Protein AF-A0A137QCQ8-F1 (afdb_monomer_lite)

pLDDT: mean 89.85, std 9.96, range [48.81, 97.81]

Radius of gyration: 19.57 Å; chains: 1; bounding box: 37×30×62 Å

Structure (mmCIF, N/CA/C/O backbone):
data_AF-A0A137QCQ8-F1
#
_entry.id   AF-A0A137QCQ8-F1
#
loop_
_atom_site.group_PDB
_atom_site.id
_atom_site.type_symbol
_atom_site.label_atom_id
_atom_site.label_alt_id
_atom_site.label_comp_id
_atom_site.label_asym_id
_atom_site.label_entity_id
_atom_site.label_seq_id
_atom_site.pdbx_PDB_ins_code
_atom_site.Cartn_x
_atom_site.Cartn_y
_atom_site.Cartn_z
_atom_site.occupancy
_atom_site.B_iso_or_equiv
_atom_site.auth_seq_id
_atom_site.auth_comp_id
_atom_site.auth_asym_id
_atom_site.auth_atom_id
_atom_site.pdbx_PDB_model_num
ATOM 1 N N . MET A 1 1 ? -16.080 -16.212 18.435 1.00 48.81 1 MET A N 1
ATOM 2 C CA . MET A 1 1 ? -16.133 -14.744 18.423 1.00 48.81 1 MET A CA 1
ATOM 3 C C . MET A 1 1 ? -14.825 -14.274 19.014 1.00 48.81 1 MET A C 1
ATOM 5 O O . MET A 1 1 ? -14.571 -14.552 20.185 1.00 48.81 1 MET A O 1
ATOM 9 N N . CYS A 1 2 ? -13.939 -13.754 18.169 1.00 54.66 2 CYS A N 1
ATOM 10 C CA . CYS A 1 2 ? -12.736 -13.084 18.640 1.00 54.66 2 CYS A CA 1
ATOM 11 C C . CYS A 1 2 ? -13.170 -11.832 19.412 1.00 54.66 2 CYS A C 1
ATOM 13 O O . CYS A 1 2 ? -14.245 -11.296 19.168 1.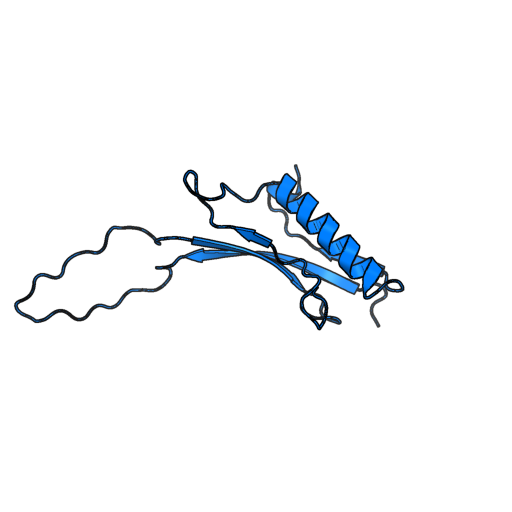00 54.66 2 CYS A O 1
ATOM 15 N N . ILE A 1 3 ? -12.385 -11.426 20.406 1.00 69.44 3 ILE A N 1
ATOM 16 C CA . ILE A 1 3 ? -12.681 -10.219 21.196 1.00 69.44 3 ILE A CA 1
ATOM 17 C C . ILE A 1 3 ? -12.424 -8.953 20.353 1.00 69.44 3 ILE A C 1
ATOM 19 O O . ILE A 1 3 ? -12.964 -7.901 20.658 1.00 69.44 3 ILE A O 1
ATOM 23 N N . PHE A 1 4 ? -11.648 -9.090 19.274 1.00 81.31 4 PHE A N 1
ATOM 24 C CA . PHE A 1 4 ? -11.267 -8.042 18.337 1.00 81.31 4 PHE A CA 1
ATOM 25 C C . PHE A 1 4 ? -11.304 -8.591 16.911 1.00 81.31 4 PHE A C 1
ATOM 27 O O . PHE A 1 4 ? -10.963 -9.766 16.718 1.00 81.31 4 PHE A O 1
ATOM 34 N N . ASP A 1 5 ? -11.615 -7.732 15.945 1.00 90.31 5 ASP A N 1
ATOM 35 C CA . ASP A 1 5 ? -11.563 -8.047 14.520 1.00 90.31 5 ASP A CA 1
ATOM 36 C C . ASP A 1 5 ? -10.197 -7.637 13.945 1.00 90.31 5 ASP A C 1
ATOM 38 O O . ASP A 1 5 ? -9.841 -6.454 13.962 1.00 90.31 5 ASP A O 1
ATOM 42 N N . PRO A 1 6 ? -9.373 -8.600 13.488 1.00 95.69 6 PRO A N 1
ATOM 43 C CA . PRO A 1 6 ? -8.065 -8.300 12.928 1.00 95.69 6 PRO A CA 1
ATOM 44 C C . PRO A 1 6 ? -8.168 -7.911 11.448 1.00 95.69 6 PRO A C 1
ATOM 46 O O . PRO A 1 6 ? -8.653 -8.680 10.620 1.00 95.69 6 PRO A O 1
ATOM 49 N N . ASP A 1 7 ? -7.618 -6.752 11.109 1.00 97.06 7 ASP A N 1
ATOM 50 C CA . ASP A 1 7 ? -7.566 -6.206 9.756 1.00 97.06 7 ASP A CA 1
ATOM 51 C C . ASP A 1 7 ? -6.122 -6.271 9.231 1.00 97.06 7 ASP A C 1
ATOM 53 O O . ASP A 1 7 ? -5.242 -5.544 9.697 1.00 97.06 7 ASP A O 1
ATOM 57 N N . PHE A 1 8 ? -5.855 -7.159 8.270 1.00 97.81 8 PHE A N 1
ATOM 58 C CA . PHE A 1 8 ? -4.507 -7.430 7.761 1.00 97.81 8 PHE A CA 1
ATOM 59 C C . PHE A 1 8 ? -4.185 -6.568 6.546 1.00 97.81 8 PHE A C 1
ATOM 61 O O . PHE A 1 8 ? -4.838 -6.699 5.511 1.00 97.81 8 PHE A O 1
ATOM 68 N N . HIS A 1 9 ? -3.157 -5.732 6.663 1.00 97.38 9 HIS A N 1
ATOM 69 C CA . HIS A 1 9 ? -2.664 -4.874 5.593 1.00 97.38 9 HIS A CA 1
ATOM 70 C C . HIS A 1 9 ? -1.416 -5.461 4.920 1.00 97.38 9 HIS A C 1
ATOM 72 O O . HIS A 1 9 ? -0.508 -5.938 5.603 1.00 97.38 9 HIS A O 1
ATOM 78 N N . ASP A 1 10 ? -1.332 -5.346 3.594 1.00 97.12 10 ASP A N 1
ATOM 79 C CA . ASP A 1 10 ? -0.104 -5.611 2.838 1.00 97.12 10 ASP A CA 1
ATOM 80 C C . ASP A 1 10 ? -0.036 -4.771 1.549 1.00 97.12 10 ASP A C 1
ATOM 82 O O . ASP A 1 10 ? -1.052 -4.254 1.065 1.00 97.12 10 ASP A O 1
ATOM 86 N N . LEU A 1 11 ? 1.169 -4.659 0.978 1.00 95.56 11 LEU A N 1
ATOM 87 C CA . LEU A 1 11 ? 1.417 -4.041 -0.321 1.00 95.56 11 LEU A CA 1
ATOM 88 C C . LEU A 1 11 ? 2.011 -5.059 -1.294 1.00 95.56 11 LEU A C 1
ATOM 90 O O . LEU A 1 11 ? 3.037 -5.680 -1.029 1.00 95.56 11 LEU A O 1
ATOM 94 N N . VAL A 1 12 ? 1.432 -5.143 -2.488 1.00 94.69 12 VAL A N 1
ATOM 95 C CA . VAL A 1 12 ? 1.952 -5.975 -3.576 1.00 94.69 12 VAL A CA 1
ATOM 96 C C . VAL A 1 12 ? 2.260 -5.122 -4.796 1.00 94.69 12 VAL A C 1
ATOM 98 O O . VAL A 1 12 ? 1.526 -4.193 -5.125 1.00 94.69 12 VAL A O 1
ATOM 101 N N . ILE A 1 13 ? 3.350 -5.445 -5.489 1.00 93.56 13 ILE A N 1
ATOM 102 C CA . ILE A 1 13 ? 3.692 -4.861 -6.782 1.00 93.56 13 ILE A CA 1
ATOM 103 C C . ILE A 1 13 ? 3.601 -5.930 -7.868 1.00 93.56 13 ILE A C 1
ATOM 105 O O . ILE A 1 13 ? 4.109 -7.036 -7.710 1.00 93.56 13 ILE A O 1
ATOM 109 N N . PHE A 1 14 ? 2.944 -5.578 -8.966 1.00 92.81 14 PHE A N 1
ATOM 110 C CA . PHE A 1 14 ? 2.856 -6.378 -10.179 1.00 92.81 14 PHE A CA 1
ATOM 111 C C . PHE A 1 14 ? 3.609 -5.669 -11.289 1.00 92.81 14 PHE A C 1
ATOM 113 O O . PHE A 1 14 ? 3.470 -4.453 -11.445 1.00 92.81 14 PHE A O 1
ATOM 120 N N . TYR A 1 15 ? 4.332 -6.416 -12.109 1.00 90.50 15 TYR A N 1
ATOM 121 C CA . TYR A 1 15 ? 4.980 -5.894 -13.299 1.00 90.50 15 TYR A CA 1
ATOM 122 C C . TYR A 1 15 ? 4.384 -6.497 -14.569 1.00 90.50 15 TYR A C 1
ATOM 124 O O . TYR A 1 15 ? 4.011 -7.668 -14.635 1.00 90.50 15 TYR A O 1
ATOM 132 N N . ALA A 1 16 ? 4.324 -5.686 -15.625 1.00 87.75 16 ALA A N 1
ATOM 133 C CA . ALA A 1 16 ? 3.760 -6.072 -16.916 1.00 87.75 16 ALA A CA 1
ATOM 134 C C . ALA A 1 16 ? 4.453 -7.300 -17.533 1.00 87.75 16 ALA A C 1
ATOM 136 O O . ALA A 1 16 ? 3.822 -8.046 -18.280 1.00 87.75 16 ALA A O 1
ATOM 137 N N . ASN A 1 17 ? 5.731 -7.515 -17.210 1.00 84.19 17 ASN A N 1
ATOM 138 C CA . ASN A 1 17 ? 6.543 -8.615 -17.715 1.00 84.19 17 ASN A CA 1
ATOM 139 C C . ASN A 1 17 ? 7.020 -9.571 -16.599 1.00 84.19 17 ASN A C 1
ATOM 141 O O . ASN A 1 17 ? 8.054 -10.212 -16.775 1.00 84.19 17 ASN A O 1
ATOM 145 N N . ASP A 1 18 ? 6.289 -9.705 -15.481 1.00 76.88 18 ASP A N 1
ATOM 146 C CA . ASP A 1 18 ? 6.620 -10.655 -14.389 1.00 76.88 18 ASP A CA 1
ATOM 147 C C . ASP A 1 18 ? 6.621 -12.132 -14.828 1.00 76.88 18 ASP A C 1
ATOM 149 O O . ASP A 1 18 ? 7.127 -13.020 -14.138 1.00 76.88 18 ASP A O 1
ATOM 153 N N . HIS A 1 19 ? 6.085 -12.418 -16.014 1.00 68.31 19 HIS A N 1
ATOM 154 C CA . HIS A 1 19 ? 6.107 -13.741 -16.618 1.00 68.31 19 HIS A CA 1
ATOM 155 C C . HIS A 1 19 ? 7.180 -13.876 -17.702 1.00 68.31 19 HIS A C 1
ATOM 157 O O . HIS A 1 19 ? 7.569 -12.929 -18.383 1.00 68.31 19 HIS A O 1
ATOM 163 N N . ARG A 1 20 ? 7.611 -15.122 -17.940 1.00 67.19 20 ARG A N 1
ATOM 164 C CA . ARG A 1 20 ? 8.411 -15.460 -19.122 1.00 67.19 20 ARG A CA 1
ATOM 165 C C . ARG A 1 20 ? 7.558 -15.246 -20.371 1.00 67.19 20 ARG A C 1
ATOM 167 O O . ARG A 1 20 ? 6.711 -16.078 -20.692 1.00 67.19 20 ARG A O 1
ATOM 174 N N . CYS A 1 21 ? 7.805 -14.159 -21.094 1.00 64.94 21 CYS A N 1
ATOM 175 C CA . CYS A 1 21 ? 7.291 -14.001 -22.449 1.00 64.94 21 CYS A CA 1
ATOM 176 C C . CYS A 1 21 ? 7.929 -15.067 -23.351 1.00 64.94 21 CYS A C 1
ATOM 178 O O . CYS A 1 21 ? 9.077 -14.937 -23.773 1.00 64.94 21 CYS A O 1
ATOM 180 N N . HIS A 1 22 ? 7.189 -16.139 -23.640 1.00 70.06 22 HIS A N 1
ATOM 181 C CA . HIS A 1 22 ? 7.532 -17.051 -24.724 1.00 70.06 22 HIS A CA 1
ATOM 182 C C . HIS A 1 22 ? 7.032 -16.447 -26.035 1.00 70.06 22 HIS A C 1
ATOM 184 O O . HIS A 1 22 ? 5.832 -16.248 -26.215 1.00 70.06 22 HIS A O 1
ATOM 190 N N . ALA A 1 23 ? 7.954 -16.159 -26.947 1.00 73.88 23 ALA A N 1
ATOM 191 C CA . ALA A 1 23 ? 7.633 -15.730 -28.298 1.00 73.88 23 ALA A CA 1
ATOM 192 C C . ALA A 1 23 ? 8.018 -16.835 -29.289 1.00 73.88 23 ALA A C 1
ATOM 194 O O . ALA A 1 23 ? 9.075 -17.455 -29.161 1.00 73.88 23 ALA A O 1
ATOM 195 N N . TRP A 1 24 ? 7.152 -17.072 -30.272 1.00 79.69 24 TRP A N 1
ATOM 196 C CA . TRP A 1 24 ? 7.438 -17.942 -31.409 1.00 79.69 24 TRP A CA 1
ATOM 197 C C . TRP A 1 24 ? 7.888 -17.068 -32.575 1.00 79.69 24 TRP A C 1
ATOM 199 O O . TRP A 1 24 ? 7.194 -16.120 -32.938 1.00 79.69 24 TRP A O 1
ATOM 209 N N . TYR A 1 25 ? 9.039 -17.391 -33.155 1.00 82.88 25 TYR A N 1
ATOM 210 C CA . TYR A 1 25 ? 9.579 -16.703 -34.325 1.00 82.88 25 TYR A CA 1
ATOM 211 C C . TYR A 1 25 ? 9.590 -17.667 -35.506 1.00 82.88 25 TYR A C 1
ATOM 213 O O . TYR A 1 25 ? 9.773 -18.876 -35.328 1.00 82.88 25 TYR A O 1
ATOM 221 N N . HIS A 1 26 ? 9.392 -17.144 -36.715 1.00 87.81 26 HIS A N 1
ATOM 222 C CA . HIS A 1 26 ? 9.627 -17.932 -37.916 1.00 87.81 26 HIS A CA 1
ATOM 223 C C . HIS A 1 26 ? 11.112 -18.323 -37.983 1.00 87.81 26 HIS A C 1
ATOM 225 O O . HIS A 1 26 ? 11.974 -17.555 -37.567 1.00 87.81 26 HIS A O 1
ATOM 231 N N . LYS A 1 27 ? 11.429 -19.509 -38.516 1.00 88.25 27 LYS A N 1
ATOM 232 C CA . LYS A 1 27 ? 12.810 -20.035 -38.563 1.00 88.25 27 LYS A CA 1
ATOM 233 C C . LYS A 1 27 ? 13.803 -19.123 -39.301 1.00 88.25 27 LYS A C 1
ATOM 235 O O . LYS A 1 27 ? 14.996 -19.182 -39.027 1.00 88.25 27 LYS A O 1
ATOM 240 N N . ASP A 1 28 ? 13.291 -18.319 -40.232 1.00 92.38 28 ASP A N 1
ATOM 241 C CA . ASP A 1 28 ? 14.074 -17.406 -41.069 1.00 92.38 28 ASP A CA 1
ATOM 242 C C . ASP A 1 28 ? 14.005 -15.952 -40.558 1.00 92.38 28 ASP A C 1
ATOM 244 O O . ASP A 1 28 ? 14.681 -15.080 -41.101 1.00 92.38 28 ASP A O 1
ATOM 248 N N . ASP A 1 29 ? 13.216 -15.687 -39.509 1.00 84.69 29 ASP A N 1
ATOM 249 C CA . ASP A 1 29 ? 13.133 -14.369 -38.881 1.00 84.69 29 ASP A CA 1
ATOM 250 C C . ASP A 1 29 ? 14.141 -14.250 -37.728 1.00 84.69 29 ASP A C 1
ATOM 252 O O . ASP A 1 29 ? 14.326 -15.189 -36.946 1.00 84.69 29 ASP A O 1
ATOM 256 N N . PRO A 1 30 ? 14.776 -13.079 -37.546 1.00 81.06 30 PRO A N 1
ATOM 257 C CA . PRO A 1 30 ? 15.644 -12.856 -36.403 1.00 81.06 30 PRO A CA 1
ATOM 258 C C . PRO A 1 30 ? 14.821 -12.828 -35.108 1.00 81.06 30 PRO A C 1
ATOM 260 O O . PRO A 1 30 ? 13.839 -12.091 -34.990 1.00 81.06 30 PRO A O 1
ATOM 263 N N . ALA A 1 31 ? 15.270 -13.567 -34.091 1.00 80.69 31 ALA A N 1
ATOM 264 C CA . ALA A 1 31 ? 14.721 -13.477 -32.741 1.00 80.69 31 ALA A CA 1
ATOM 265 C C . ALA A 1 31 ? 15.048 -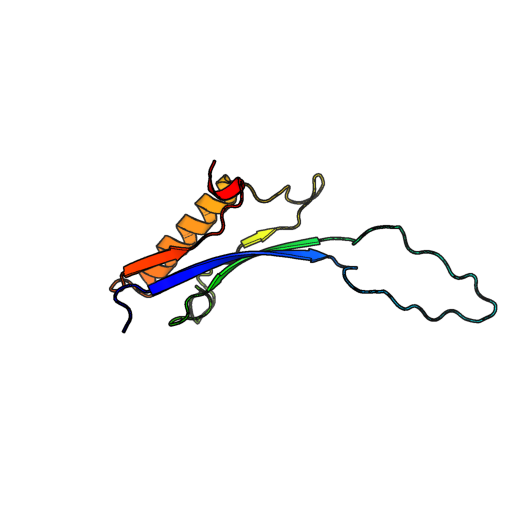12.098 -32.145 1.00 80.69 31 ALA A C 1
ATOM 267 O O . ALA A 1 31 ? 16.110 -11.897 -31.555 1.00 80.69 31 ALA A O 1
ATOM 268 N N . LYS A 1 32 ? 14.158 -11.119 -32.345 1.00 78.62 32 LYS A N 1
ATOM 269 C CA . LYS A 1 32 ? 14.340 -9.759 -31.831 1.00 78.62 32 LYS A CA 1
ATOM 270 C C . LYS A 1 32 ? 14.280 -9.788 -30.298 1.00 78.62 32 LYS A C 1
ATOM 272 O O . LYS A 1 32 ? 13.215 -10.100 -29.758 1.00 78.62 32 LYS A O 1
ATOM 277 N N . PRO A 1 33 ? 15.371 -9.440 -29.589 1.00 73.00 33 PRO A N 1
ATOM 278 C CA . PRO A 1 33 ? 15.356 -9.388 -28.135 1.00 73.00 33 PRO A CA 1
ATOM 279 C C . PRO A 1 33 ? 14.371 -8.324 -27.646 1.00 73.00 33 PRO A C 1
ATOM 281 O O . PRO A 1 33 ? 14.279 -7.238 -28.226 1.00 73.00 33 PRO A O 1
ATOM 284 N N . TYR A 1 34 ? 13.663 -8.616 -26.558 1.00 72.25 34 TYR A N 1
ATOM 285 C CA . TYR A 1 34 ? 12.920 -7.594 -25.827 1.00 72.25 34 TYR A CA 1
ATOM 286 C C . TYR A 1 34 ? 13.878 -6.681 -25.056 1.00 72.25 34 TYR A C 1
ATOM 288 O O . TYR A 1 34 ? 14.962 -7.101 -24.641 1.00 72.25 34 TYR A O 1
ATOM 296 N N . ALA A 1 35 ? 13.471 -5.423 -24.856 1.00 73.12 35 ALA A N 1
ATOM 297 C CA . ALA A 1 35 ? 14.176 -4.530 -23.947 1.00 73.12 35 ALA A CA 1
ATOM 298 C C . ALA A 1 35 ? 14.225 -5.177 -22.556 1.00 73.12 35 ALA A C 1
ATOM 300 O O . ALA A 1 35 ? 13.208 -5.644 -22.046 1.00 73.12 35 ALA A O 1
ATOM 301 N N . LYS A 1 36 ? 15.418 -5.236 -21.961 1.00 72.62 36 LYS A N 1
ATOM 302 C CA . LYS A 1 36 ? 15.607 -5.835 -20.641 1.00 72.62 36 LYS A CA 1
ATOM 303 C C . LYS A 1 36 ? 14.845 -5.015 -19.595 1.00 72.62 36 LYS A C 1
ATOM 305 O O . LYS A 1 36 ? 15.120 -3.828 -19.446 1.00 72.62 36 LYS A O 1
ATOM 310 N N . GLY A 1 37 ? 13.942 -5.656 -18.859 1.00 79.44 37 GLY A N 1
ATOM 311 C CA . GLY A 1 37 ? 13.218 -5.053 -17.742 1.00 79.44 37 GLY A CA 1
ATOM 312 C C . GLY A 1 37 ? 11.856 -5.701 -17.506 1.00 79.44 37 GLY A C 1
ATOM 313 O O . GLY A 1 37 ? 11.319 -6.384 -18.377 1.00 79.44 37 GLY A O 1
ATOM 314 N N . GLU A 1 38 ? 11.289 -5.447 -16.333 1.00 81.50 38 GLU A N 1
ATOM 315 C CA . GLU A 1 38 ? 9.994 -5.998 -15.907 1.00 81.50 38 GLU A CA 1
ATOM 316 C C . GLU A 1 38 ? 8.801 -5.204 -16.482 1.00 81.50 38 GLU A C 1
ATOM 318 O O . GLU A 1 38 ? 7.650 -5.607 -16.371 1.00 81.50 38 GLU A O 1
ATOM 323 N N . GLY A 1 39 ? 9.068 -4.118 -17.215 1.00 86.50 39 GLY A N 1
ATOM 324 C CA . GLY A 1 39 ? 8.037 -3.280 -17.828 1.00 86.50 39 GLY A CA 1
ATOM 325 C C . GLY A 1 39 ? 7.417 -2.301 -16.832 1.00 86.50 39 GLY A C 1
ATOM 326 O O . GLY A 1 39 ? 8.030 -1.960 -15.823 1.00 86.50 39 GLY A O 1
ATOM 327 N N . ALA A 1 40 ? 6.224 -1.798 -17.156 1.00 89.25 40 ALA A N 1
ATOM 328 C CA . ALA A 1 40 ? 5.468 -0.943 -16.244 1.00 89.25 40 ALA A CA 1
ATOM 329 C C . ALA A 1 40 ? 4.996 -1.751 -15.032 1.00 89.25 40 ALA A C 1
ATOM 331 O O . ALA A 1 40 ? 4.660 -2.926 -15.175 1.00 89.25 40 ALA A O 1
ATOM 332 N N . SER A 1 41 ? 4.922 -1.109 -13.872 1.00 92.31 41 SER A N 1
ATOM 333 C CA . SER A 1 41 ? 4.460 -1.732 -12.637 1.00 92.31 41 SER A CA 1
ATOM 334 C C . SER A 1 41 ? 3.209 -1.070 -12.073 1.00 92.31 41 SER A C 1
ATOM 336 O O . SER A 1 41 ? 2.865 0.069 -12.404 1.00 92.31 41 SER A O 1
ATOM 338 N N . LEU A 1 42 ? 2.515 -1.822 -11.226 1.00 95.31 42 LEU A N 1
ATOM 339 C CA . LEU A 1 42 ? 1.329 -1.415 -10.491 1.00 95.31 42 LEU A CA 1
ATOM 340 C C . LEU A 1 42 ? 1.479 -1.898 -9.052 1.00 95.31 42 LEU A C 1
ATOM 342 O O . LEU A 1 42 ? 1.591 -3.099 -8.825 1.00 95.31 42 LEU A O 1
ATOM 346 N N . MET A 1 43 ? 1.488 -0.978 -8.096 1.00 96.19 43 MET A N 1
ATOM 347 C CA . MET A 1 43 ? 1.453 -1.315 -6.678 1.00 96.19 43 MET A CA 1
ATOM 348 C C . MET A 1 43 ? 0.025 -1.187 -6.163 1.00 96.19 43 MET A C 1
ATOM 350 O O . MET A 1 43 ? -0.663 -0.217 -6.486 1.00 96.19 43 MET A O 1
ATOM 354 N N . VAL A 1 44 ? -0.404 -2.160 -5.370 1.00 97.25 44 VAL A N 1
ATOM 355 C CA . VAL A 1 44 ? -1.708 -2.191 -4.713 1.00 97.25 44 VAL A CA 1
ATOM 356 C C . VAL A 1 44 ? -1.475 -2.383 -3.221 1.00 97.25 44 VAL A C 1
ATOM 358 O O . VAL A 1 44 ? -0.862 -3.371 -2.824 1.00 97.25 44 VAL A O 1
ATOM 361 N N . ALA A 1 45 ? -1.974 -1.449 -2.417 1.00 97.12 45 ALA A N 1
ATOM 362 C CA . ALA A 1 45 ? -2.055 -1.566 -0.967 1.00 97.12 45 ALA A CA 1
ATOM 363 C C . ALA A 1 45 ? -3.519 -1.794 -0.582 1.00 97.12 45 ALA A C 1
ATOM 365 O O . ALA A 1 45 ? -4.407 -1.089 -1.074 1.00 97.12 45 ALA A O 1
ATOM 366 N N . HIS A 1 46 ? -3.797 -2.792 0.257 1.00 97.62 46 HIS A N 1
ATOM 367 C CA . HIS A 1 46 ? -5.162 -3.075 0.704 1.00 97.62 46 HIS A CA 1
ATOM 368 C C . HIS A 1 46 ? -5.185 -3.829 2.039 1.00 97.62 46 HIS A C 1
ATOM 370 O O . HIS A 1 46 ? -4.146 -4.159 2.602 1.00 97.62 46 HIS A O 1
ATOM 376 N N . VAL A 1 47 ? -6.395 -4.070 2.543 1.00 97.69 47 VAL A N 1
ATOM 377 C CA . VAL A 1 47 ? -6.688 -4.576 3.879 1.00 97.69 47 VAL A CA 1
ATOM 378 C C . VAL A 1 47 ? -7.804 -5.600 3.792 1.00 97.69 47 VAL A C 1
ATOM 380 O O . VAL A 1 47 ? -8.824 -5.349 3.143 1.00 97.69 47 VAL A O 1
ATOM 383 N N . ILE A 1 48 ? -7.610 -6.733 4.458 1.00 97.19 48 ILE A N 1
ATOM 384 C CA . ILE A 1 48 ? -8.582 -7.821 4.527 1.00 97.19 48 ILE A CA 1
ATOM 385 C C . ILE A 1 48 ? -8.848 -8.223 5.979 1.00 97.19 48 ILE A C 1
ATOM 387 O O . ILE A 1 48 ? -7.920 -8.448 6.754 1.00 97.19 48 ILE A O 1
ATOM 391 N N . SER A 1 49 ? -10.125 -8.347 6.322 1.00 95.62 49 SER A N 1
ATOM 392 C CA . SER A 1 49 ? -10.614 -8.940 7.564 1.00 95.62 49 SER A CA 1
ATOM 393 C C . SER A 1 49 ? -11.077 -10.379 7.306 1.00 95.62 49 SER A C 1
ATOM 395 O O . SER A 1 49 ? -11.673 -10.653 6.258 1.00 95.62 49 SER A O 1
ATOM 397 N N . PRO A 1 50 ? -10.848 -11.321 8.238 1.00 94.88 50 PRO A N 1
ATOM 398 C CA . PRO A 1 50 ? -11.393 -12.671 8.134 1.00 94.88 50 PRO A CA 1
ATOM 399 C C . PRO A 1 50 ? -12.927 -12.701 8.208 1.00 94.88 50 PRO A C 1
ATOM 401 O O . PRO A 1 50 ? -13.534 -13.607 7.637 1.00 94.88 50 PRO A O 1
ATOM 404 N N . ASP A 1 51 ? -13.539 -11.724 8.878 1.00 93.19 51 ASP A N 1
ATOM 405 C CA . ASP A 1 51 ? -14.983 -11.667 9.114 1.00 93.19 51 ASP A CA 1
ATOM 406 C C . ASP A 1 51 ? -15.711 -10.838 8.044 1.00 93.19 51 ASP A C 1
ATOM 408 O O . ASP A 1 51 ? -16.820 -11.190 7.635 1.00 93.19 51 ASP A O 1
ATOM 412 N N . TYR A 1 52 ? -15.064 -9.787 7.525 1.00 92.56 52 TYR A N 1
ATOM 413 C CA . TYR A 1 52 ? -15.673 -8.856 6.560 1.00 92.56 52 TYR A CA 1
ATOM 414 C C . TYR A 1 52 ? -15.148 -8.997 5.127 1.00 92.56 52 TYR A C 1
ATOM 416 O O . TYR A 1 52 ? -15.756 -8.479 4.190 1.00 92.56 52 TYR A O 1
ATOM 424 N N . GLY A 1 53 ? -14.043 -9.716 4.927 1.00 95.31 53 GLY A N 1
ATOM 425 C CA . GLY A 1 53 ? -13.342 -9.753 3.649 1.00 95.31 53 GLY A CA 1
ATOM 426 C C . GLY A 1 53 ? -12.585 -8.451 3.390 1.00 95.31 53 GLY A C 1
ATOM 427 O O . GLY A 1 53 ? -12.016 -7.859 4.305 1.00 95.31 53 GLY A O 1
ATOM 428 N N . TRP A 1 54 ? -12.521 -8.025 2.129 1.00 97.12 54 TRP A N 1
ATOM 429 C CA . TRP A 1 54 ? -11.880 -6.760 1.769 1.00 97.12 54 TRP A CA 1
ATOM 430 C C . TRP A 1 54 ? -12.565 -5.593 2.473 1.00 97.12 54 TRP A C 1
ATOM 432 O O . TRP A 1 54 ? -13.794 -5.525 2.499 1.00 97.12 54 TRP A O 1
ATOM 442 N N . LEU A 1 55 ? -11.774 -4.673 3.025 1.00 96.62 55 LEU A N 1
ATOM 443 C CA . LEU A 1 55 ? -12.303 -3.512 3.733 1.00 96.62 55 LEU A CA 1
ATOM 444 C C . LEU A 1 55 ? -12.865 -2.484 2.732 1.00 96.62 55 LEU A C 1
ATOM 446 O O . LEU A 1 55 ? -12.215 -1.495 2.381 1.00 96.62 55 LEU A O 1
ATOM 450 N N . GLU A 1 56 ? -14.063 -2.775 2.231 1.00 96.62 56 GLU A N 1
ATOM 451 C CA . GLU A 1 56 ? -14.805 -2.029 1.216 1.00 96.62 56 GLU A CA 1
ATOM 452 C C . GLU A 1 56 ? -16.311 -2.076 1.531 1.00 96.62 56 GLU A C 1
ATOM 454 O O . GLU A 1 56 ? -16.814 -3.034 2.125 1.00 96.62 56 GLU A O 1
ATOM 459 N N . SER A 1 57 ? -17.062 -1.051 1.125 1.00 95.06 57 SER A N 1
ATOM 460 C CA . SER A 1 57 ? -18.524 -1.112 1.169 1.00 95.06 57 SER A CA 1
ATOM 461 C C . SER A 1 57 ? -19.058 -2.024 0.062 1.00 95.06 57 SER A C 1
ATOM 463 O O . SER A 1 57 ? -18.459 -2.166 -1.002 1.00 95.06 57 SER A O 1
ATOM 465 N N . HIS A 1 58 ? -20.239 -2.611 0.273 1.00 91.69 58 HIS A N 1
ATOM 466 C CA . HIS A 1 58 ? -20.852 -3.522 -0.702 1.00 91.69 58 HIS A CA 1
ATOM 467 C C . HIS A 1 58 ? -21.087 -2.876 -2.081 1.00 91.69 58 HIS A C 1
ATOM 469 O O . HIS A 1 58 ? -21.047 -3.552 -3.106 1.00 91.69 58 HIS A O 1
ATOM 475 N N . ASP A 1 59 ? -21.338 -1.566 -2.105 1.00 94.00 59 ASP A N 1
ATOM 476 C CA . ASP A 1 59 ? -21.538 -0.778 -3.324 1.00 94.00 59 ASP A CA 1
ATOM 477 C C . ASP A 1 59 ? -20.233 -0.209 -3.916 1.00 94.00 59 ASP A C 1
ATOM 479 O O . ASP A 1 59 ? -20.269 0.436 -4.964 1.00 94.00 59 ASP A O 1
ATOM 483 N N . GLY A 1 60 ? -19.087 -0.437 -3.263 1.00 91.25 60 GLY A N 1
ATOM 484 C CA . GLY A 1 60 ? -17.775 0.068 -3.668 1.00 91.25 60 GLY A CA 1
ATOM 485 C C . GLY A 1 60 ? -17.586 1.580 -3.497 1.00 91.25 60 GLY A C 1
ATOM 486 O O . GLY A 1 60 ? -16.587 2.115 -3.976 1.00 91.25 60 GLY A O 1
ATOM 487 N N . SER A 1 61 ? -18.523 2.283 -2.848 1.00 94.31 61 SER A N 1
ATOM 488 C CA . SER A 1 61 ? -18.414 3.725 -2.575 1.00 94.31 61 SER A CA 1
ATOM 489 C C . SER A 1 61 ? -17.309 4.067 -1.571 1.00 94.31 61 SER A C 1
ATOM 491 O O . SER A 1 61 ? -16.758 5.166 -1.625 1.00 94.31 61 SER A O 1
ATOM 493 N N . LEU A 1 62 ? -16.960 3.123 -0.695 1.00 96.12 62 LEU A N 1
ATOM 494 C CA . LEU A 1 62 ? -15.832 3.205 0.223 1.00 96.12 62 LEU A CA 1
ATOM 495 C C . LEU A 1 62 ? -14.885 2.027 -0.025 1.00 96.12 62 LEU A C 1
ATOM 497 O O . LEU A 1 62 ? -15.327 0.882 -0.099 1.00 96.12 62 LEU A O 1
ATOM 501 N N . SER A 1 63 ? -13.584 2.289 -0.117 1.00 97.50 63 SER A N 1
ATOM 502 C CA . SER A 1 63 ? -12.561 1.248 -0.246 1.00 97.50 63 SER A CA 1
ATOM 503 C C . SER A 1 63 ? -11.255 1.710 0.386 1.00 97.50 63 SER A C 1
ATOM 505 O O . SER A 1 63 ? -10.808 2.826 0.137 1.00 97.50 63 SER A O 1
ATOM 507 N N . ALA A 1 64 ? -10.627 0.835 1.174 1.00 97.31 64 ALA A N 1
ATOM 508 C CA . ALA A 1 64 ? -9.282 1.052 1.706 1.00 97.31 64 ALA A CA 1
ATOM 509 C C . ALA A 1 64 ? -8.173 0.744 0.678 1.00 97.31 64 ALA A C 1
ATOM 511 O O . ALA A 1 64 ? -6.994 0.681 1.034 1.00 97.31 64 ALA A O 1
ATOM 512 N N . ARG A 1 65 ? -8.522 0.451 -0.583 1.00 97.81 65 ARG A N 1
ATOM 513 C CA . ARG A 1 65 ? -7.553 0.081 -1.616 1.00 97.81 65 ARG A CA 1
ATOM 514 C C . ARG A 1 65 ? -6.904 1.315 -2.221 1.00 97.81 65 ARG A C 1
ATOM 516 O O . ARG A 1 65 ? -7.566 2.121 -2.871 1.00 97.81 65 ARG A O 1
ATOM 523 N N . HIS A 1 66 ? -5.584 1.389 -2.117 1.00 97.44 66 HIS A N 1
ATOM 524 C CA . HIS A 1 66 ? -4.772 2.397 -2.792 1.00 97.44 66 HIS A CA 1
ATOM 525 C C . HIS A 1 66 ? -3.991 1.750 -3.938 1.00 97.44 66 HIS A C 1
ATOM 527 O O . HIS A 1 66 ? -3.458 0.647 -3.806 1.00 97.44 66 HIS A O 1
ATOM 533 N N . ILE A 1 67 ? -3.953 2.420 -5.092 1.00 96.69 67 ILE A N 1
ATOM 534 C CA . ILE A 1 67 ? -3.273 1.938 -6.300 1.00 96.69 67 ILE A CA 1
ATOM 535 C C . ILE A 1 67 ? -2.3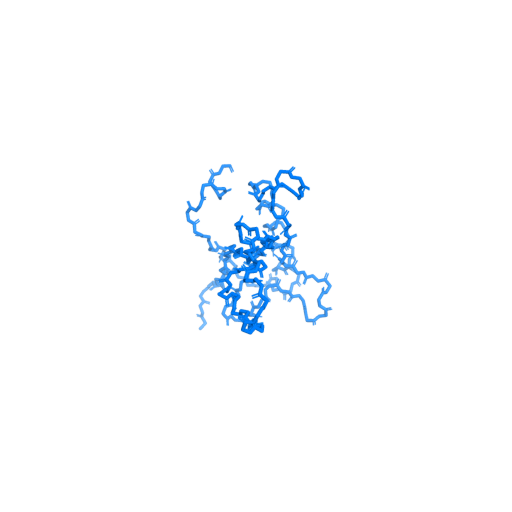24 3.024 -6.786 1.00 96.69 67 ILE A C 1
ATOM 537 O O . ILE A 1 67 ? -2.759 4.148 -7.028 1.00 96.69 67 ILE A O 1
ATOM 541 N N . ILE A 1 68 ? -1.055 2.673 -6.996 1.00 95.38 68 ILE A N 1
ATOM 542 C CA . ILE A 1 68 ? -0.044 3.597 -7.529 1.00 95.38 68 ILE A CA 1
ATOM 543 C C . ILE A 1 68 ? 0.690 2.950 -8.702 1.00 95.38 68 ILE A C 1
ATOM 545 O O . ILE A 1 68 ? 0.865 1.729 -8.755 1.00 95.38 68 ILE A O 1
ATOM 549 N N . ARG A 1 69 ? 1.177 3.765 -9.637 1.00 94.94 69 ARG A N 1
ATOM 550 C CA . ARG A 1 69 ? 2.144 3.350 -10.661 1.00 94.94 69 ARG A CA 1
ATOM 551 C C . ARG A 1 69 ? 3.534 3.785 -10.208 1.00 94.94 69 ARG A C 1
ATOM 553 O O . ARG A 1 69 ? 3.886 4.953 -10.388 1.00 94.94 69 ARG A O 1
ATOM 560 N N . PRO A 1 70 ? 4.329 2.896 -9.591 1.00 93.44 70 PRO A N 1
ATOM 561 C CA . PRO A 1 70 ? 5.573 3.326 -8.988 1.00 93.44 70 PRO A CA 1
ATOM 562 C C . PRO A 1 70 ? 6.627 3.676 -10.045 1.00 93.44 70 PRO A C 1
ATOM 564 O O . PRO A 1 70 ? 6.767 3.017 -11.076 1.00 93.44 70 PRO A O 1
ATOM 567 N N . GLY A 1 71 ? 7.408 4.716 -9.769 1.00 89.94 71 GLY A N 1
ATOM 568 C CA . GLY A 1 71 ? 8.541 5.144 -10.579 1.00 89.94 71 GLY A CA 1
ATOM 569 C C . GLY A 1 71 ? 8.737 6.657 -10.582 1.00 89.94 71 GLY A C 1
ATOM 570 O O . GLY A 1 71 ? 7.792 7.436 -10.501 1.00 89.94 71 GLY A O 1
ATOM 571 N N . LYS A 1 72 ? 9.994 7.090 -10.745 1.00 83.81 72 LYS A N 1
ATOM 572 C CA . LYS A 1 72 ? 10.386 8.514 -10.753 1.00 83.81 72 LYS A CA 1
ATOM 573 C C . LYS A 1 72 ? 9.635 9.359 -11.796 1.00 83.81 72 LYS A C 1
ATOM 575 O O . LYS A 1 72 ? 9.437 10.546 -11.577 1.00 83.81 72 LYS A O 1
ATOM 580 N N . ASN A 1 73 ? 9.258 8.752 -12.922 1.00 86.19 73 ASN A N 1
ATOM 581 C CA . ASN A 1 73 ? 8.524 9.405 -14.011 1.00 86.19 73 ASN A CA 1
ATOM 582 C C . ASN A 1 73 ? 7.032 9.000 -14.037 1.00 86.19 73 ASN A C 1
ATOM 584 O O . ASN A 1 73 ? 6.382 9.137 -15.072 1.00 86.19 73 ASN A O 1
ATOM 588 N N . HIS A 1 74 ? 6.525 8.453 -12.930 1.00 88.50 74 HIS A N 1
ATOM 589 C CA . HIS A 1 74 ? 5.134 8.050 -12.718 1.00 88.50 74 HIS A CA 1
ATOM 590 C C . HIS A 1 74 ? 4.623 8.701 -11.421 1.00 88.50 74 HIS A C 1
ATOM 592 O O . HIS A 1 74 ? 4.886 9.883 -11.205 1.00 88.50 74 HIS A O 1
ATOM 598 N N . ASP A 1 75 ? 3.947 7.950 -10.550 1.00 91.50 75 ASP A N 1
ATOM 599 C CA . ASP A 1 75 ? 3.308 8.478 -9.339 1.00 91.50 75 ASP A CA 1
ATOM 600 C C . ASP A 1 75 ? 4.287 8.586 -8.150 1.00 91.50 75 ASP A C 1
ATOM 602 O O . ASP A 1 75 ? 3.899 8.943 -7.045 1.00 91.50 75 ASP A O 1
ATOM 606 N N . GLY A 1 76 ? 5.576 8.285 -8.353 1.00 92.25 76 GLY A N 1
ATOM 607 C CA . GLY A 1 76 ? 6.568 8.227 -7.279 1.00 92.25 76 GLY A CA 1
ATOM 608 C C . GLY A 1 76 ? 6.655 6.839 -6.643 1.00 92.25 76 GLY A C 1
ATOM 609 O O . GLY A 1 76 ? 6.5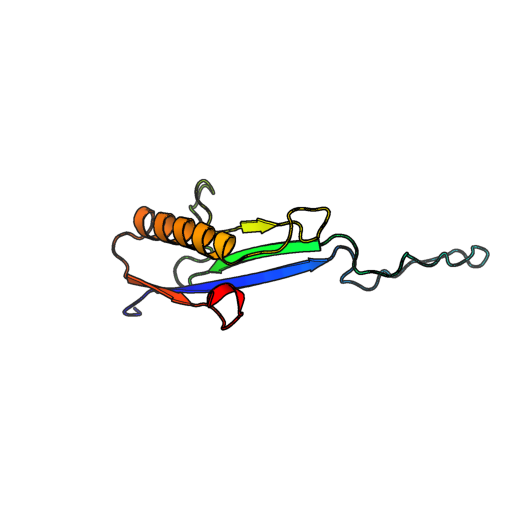99 5.835 -7.342 1.00 92.25 76 GLY A O 1
ATOM 610 N N . TYR A 1 77 ? 6.876 6.761 -5.335 1.00 91.00 77 TYR A N 1
ATOM 611 C CA . TYR A 1 77 ? 6.897 5.505 -4.575 1.00 91.00 77 TYR A CA 1
ATOM 612 C C . TYR A 1 77 ? 5.953 5.644 -3.389 1.00 91.00 77 TYR A C 1
ATOM 614 O O . TYR A 1 77 ? 5.800 6.758 -2.900 1.00 91.00 77 TYR A O 1
ATOM 622 N N . PHE A 1 78 ? 5.389 4.533 -2.908 1.00 92.00 78 PHE A N 1
ATOM 623 C CA . PHE A 1 78 ? 4.536 4.548 -1.721 1.00 92.00 78 PHE A CA 1
ATOM 624 C C . PHE A 1 78 ? 5.338 5.031 -0.513 1.00 92.00 78 PHE A C 1
ATOM 626 O O . PHE A 1 78 ? 6.412 4.502 -0.201 1.00 92.00 78 PHE A O 1
ATOM 633 N N . THR A 1 79 ? 4.841 6.077 0.125 1.00 93.50 79 THR A N 1
ATOM 634 C CA . THR A 1 79 ? 5.481 6.757 1.241 1.00 93.50 79 THR A CA 1
ATOM 635 C C . THR A 1 79 ? 4.733 6.487 2.540 1.00 93.50 79 THR A C 1
ATOM 637 O O . THR A 1 79 ? 3.655 5.902 2.568 1.00 93.50 79 THR A O 1
ATOM 640 N N . ASN A 1 80 ? 5.312 6.942 3.648 1.00 94.69 80 ASN A N 1
ATOM 641 C CA . ASN A 1 80 ? 4.610 6.943 4.923 1.00 94.69 80 ASN A CA 1
ATOM 642 C C . ASN A 1 80 ? 3.358 7.840 4.903 1.00 94.69 80 ASN A C 1
ATOM 644 O O . ASN A 1 80 ? 2.361 7.497 5.525 1.00 94.69 80 ASN A O 1
ATOM 648 N N . THR A 1 81 ? 3.378 8.950 4.159 1.00 94.56 81 THR A N 1
ATOM 649 C CA . THR A 1 81 ? 2.192 9.803 4.012 1.00 94.56 81 THR A CA 1
ATOM 650 C C . THR A 1 81 ? 1.045 9.030 3.369 1.00 94.56 81 THR A C 1
ATOM 652 O O . THR A 1 81 ? -0.061 9.069 3.892 1.00 94.56 81 THR A O 1
ATOM 655 N N . ASP A 1 82 ? 1.328 8.233 2.335 1.00 95.19 82 ASP A N 1
ATOM 656 C CA . ASP A 1 82 ? 0.315 7.385 1.696 1.00 95.19 82 ASP A CA 1
ATOM 657 C C . ASP A 1 82 ? -0.230 6.309 2.661 1.00 95.19 82 ASP A C 1
ATOM 659 O O . ASP A 1 82 ? -1.426 6.032 2.663 1.00 95.19 82 ASP A O 1
ATOM 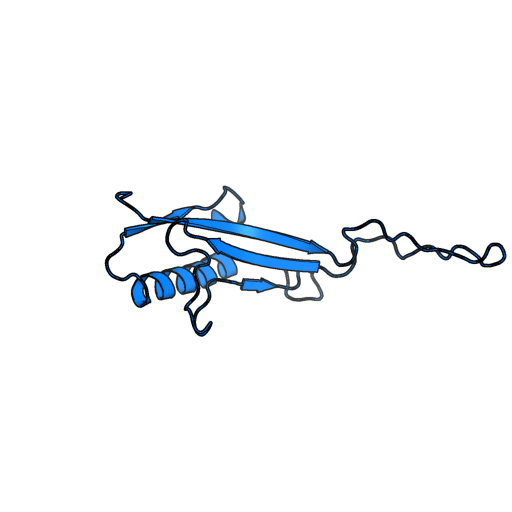663 N N . ILE A 1 83 ? 0.616 5.750 3.542 1.00 95.31 83 ILE A N 1
ATOM 664 C CA . ILE A 1 83 ? 0.180 4.828 4.613 1.00 95.31 83 ILE A CA 1
ATOM 665 C C . ILE A 1 83 ? -0.783 5.517 5.586 1.00 95.31 83 ILE A C 1
ATOM 667 O O . ILE A 1 83 ? -1.792 4.928 5.970 1.00 95.31 83 ILE A O 1
ATOM 671 N N . LEU A 1 84 ? -0.480 6.748 6.008 1.00 96.06 84 LEU A N 1
ATOM 672 C CA . LEU A 1 84 ? -1.331 7.501 6.933 1.00 96.06 84 LEU A CA 1
ATOM 673 C C . LEU A 1 84 ? -2.673 7.872 6.292 1.00 96.06 84 LEU A C 1
ATOM 675 O O . LEU A 1 84 ? -3.710 7.758 6.947 1.00 96.06 84 LEU A O 1
ATOM 679 N N . ASP A 1 85 ? -2.654 8.266 5.019 1.00 96.69 85 ASP A N 1
ATOM 680 C CA . ASP A 1 85 ? -3.862 8.584 4.258 1.00 96.69 85 ASP A CA 1
ATOM 681 C C . ASP A 1 85 ? -4.743 7.337 4.094 1.00 96.69 85 ASP A C 1
ATOM 683 O O . ASP A 1 85 ? -5.932 7.365 4.417 1.00 96.69 85 ASP A O 1
ATOM 687 N N . GLN A 1 86 ? -4.153 6.200 3.715 1.00 97.19 86 GLN A N 1
ATOM 688 C CA . GLN A 1 86 ? -4.870 4.929 3.642 1.00 97.19 86 GLN A CA 1
ATOM 689 C C . GLN A 1 86 ? -5.419 4.493 5.008 1.00 97.19 86 GLN A C 1
ATOM 691 O O . GLN A 1 86 ? -6.555 4.029 5.103 1.00 97.19 86 GLN A O 1
ATOM 696 N N . PHE A 1 87 ? -4.650 4.668 6.087 1.00 97.06 87 PHE A N 1
ATOM 697 C CA . PHE A 1 87 ? -5.113 4.364 7.441 1.00 97.06 87 PHE A CA 1
ATOM 698 C C . PHE A 1 87 ? -6.331 5.213 7.831 1.00 97.06 87 PHE A C 1
ATOM 700 O O . PHE A 1 87 ? -7.263 4.716 8.466 1.00 97.06 87 PHE A O 1
ATOM 707 N N . GLN A 1 88 ? -6.377 6.480 7.417 1.00 97.75 88 GLN A N 1
ATOM 708 C CA . GLN A 1 88 ? -7.533 7.339 7.654 1.00 97.75 88 GLN A CA 1
ATOM 709 C C . GLN A 1 88 ? -8.778 6.861 6.886 1.00 97.75 88 GLN A C 1
ATOM 711 O O . GLN A 1 88 ? -9.888 6.909 7.436 1.00 97.75 88 GLN A O 1
ATOM 716 N N . ASP A 1 89 ? -8.612 6.347 5.666 1.00 97.62 89 ASP A N 1
ATOM 717 C CA . ASP A 1 89 ? -9.694 5.703 4.912 1.00 97.62 89 ASP A CA 1
ATOM 718 C C . ASP A 1 89 ? -10.185 4.438 5.632 1.00 97.62 89 ASP A C 1
ATOM 720 O O . ASP A 1 89 ? -11.387 4.284 5.859 1.00 97.62 89 ASP A O 1
ATOM 724 N N . MET A 1 90 ? -9.268 3.579 6.092 1.00 97.50 90 MET A N 1
ATOM 725 C CA . MET A 1 90 ? -9.586 2.370 6.865 1.00 97.50 90 MET A CA 1
ATOM 726 C C . MET A 1 90 ? -10.399 2.702 8.121 1.00 97.50 90 MET A C 1
ATOM 728 O O . MET A 1 90 ? -11.457 2.116 8.347 1.00 97.50 90 MET A O 1
ATOM 732 N N . VAL A 1 91 ? -9.953 3.693 8.906 1.00 97.44 91 VAL A N 1
ATOM 733 C CA . VAL A 1 91 ? -10.655 4.173 10.108 1.00 97.44 91 VAL A CA 1
ATOM 734 C C . VAL A 1 91 ? -12.053 4.689 9.770 1.00 97.44 91 VAL A C 1
ATOM 736 O O . VAL A 1 91 ? -12.998 4.463 10.528 1.00 97.44 91 VAL A O 1
ATOM 739 N N . THR A 1 92 ? -12.201 5.389 8.645 1.00 97.56 92 THR A N 1
ATOM 740 C CA . THR A 1 92 ? -13.501 5.891 8.183 1.00 97.56 92 THR A CA 1
ATOM 741 C C . THR A 1 92 ? -14.436 4.735 7.838 1.00 97.56 92 THR A C 1
ATOM 743 O O . THR A 1 92 ? -15.602 4.756 8.234 1.00 97.56 92 THR A O 1
ATOM 746 N N . ILE A 1 93 ? -13.927 3.702 7.163 1.00 97.38 93 ILE A N 1
ATOM 747 C CA . ILE A 1 93 ? -14.706 2.527 6.765 1.00 97.38 93 ILE A CA 1
ATOM 748 C C . ILE A 1 93 ? -15.173 1.738 7.983 1.00 97.38 93 ILE A C 1
ATOM 750 O O . ILE A 1 93 ? -16.377 1.529 8.121 1.00 97.38 93 ILE A O 1
ATOM 754 N N . VAL A 1 94 ? -14.270 1.362 8.895 1.00 96.88 94 VAL A N 1
ATOM 755 C CA . VAL A 1 94 ? -14.647 0.558 10.073 1.00 96.88 94 VAL A CA 1
ATOM 756 C C . VAL A 1 94 ? -15.649 1.295 10.959 1.00 96.88 94 VAL A C 1
ATOM 758 O O . VAL A 1 94 ? -16.651 0.725 11.367 1.00 96.88 94 VAL A O 1
ATOM 761 N N . LYS A 1 95 ? -15.484 2.611 11.153 1.00 96.69 95 LYS A N 1
ATOM 762 C CA . LYS A 1 95 ? -16.446 3.416 11.924 1.00 96.69 95 LYS A CA 1
ATOM 763 C C . LYS A 1 95 ? -17.803 3.567 11.243 1.00 96.69 95 LYS A C 1
ATOM 765 O O . LYS A 1 95 ? -18.785 3.837 11.927 1.00 96.69 95 LYS A O 1
ATOM 770 N N . THR A 1 96 ? -17.856 3.463 9.918 1.00 96.88 96 THR A N 1
ATOM 771 C CA . THR A 1 96 ? -19.099 3.622 9.156 1.00 96.88 96 THR A CA 1
ATOM 772 C C . THR A 1 96 ? -19.850 2.301 9.040 1.00 96.88 96 THR A C 1
ATOM 774 O O . THR A 1 96 ? -21.065 2.273 9.226 1.00 96.88 96 THR A O 1
ATOM 777 N N . LEU A 1 97 ? -19.141 1.217 8.723 1.00 95.94 97 LEU A N 1
ATOM 778 C CA . LEU A 1 97 ? -19.739 -0.083 8.419 1.00 95.94 97 LEU A CA 1
ATOM 779 C C . LEU A 1 97 ? -19.843 -0.992 9.649 1.00 95.94 97 LEU A C 1
ATOM 781 O O . LEU A 1 97 ? -20.814 -1.736 9.760 1.00 95.94 97 LEU A O 1
ATOM 785 N N . TYR A 1 98 ? -18.890 -0.888 10.579 1.00 94.88 98 TYR A N 1
ATOM 786 C CA . TYR A 1 98 ? -18.726 -1.783 11.732 1.00 94.88 98 TYR A CA 1
ATOM 787 C C . TYR A 1 98 ? -18.539 -0.986 13.044 1.00 94.88 98 TYR A C 1
ATOM 789 O O . TYR A 1 98 ? -17.578 -1.177 13.786 1.00 94.88 98 TYR A O 1
ATOM 797 N N . PRO A 1 99 ? -19.441 -0.036 13.372 1.00 96.06 99 PRO A N 1
ATOM 798 C CA . PRO A 1 99 ? -19.232 0.936 14.456 1.00 96.06 99 PRO A CA 1
ATOM 799 C C . PRO A 1 99 ? -19.186 0.341 15.871 1.00 96.06 99 PRO A C 1
ATOM 801 O O . PRO A 1 99 ? -18.898 1.066 16.826 1.00 96.06 99 PRO A O 1
ATOM 804 N N . HIS A 1 100 ? -19.558 -0.928 16.031 1.00 94.69 100 HIS A N 1
ATOM 805 C CA . HIS A 1 100 ? -19.662 -1.601 17.325 1.00 94.69 100 HIS A CA 1
ATOM 806 C C . HIS A 1 100 ? -18.533 -2.594 17.582 1.00 94.69 100 HIS A C 1
ATOM 808 O O . HIS A 1 100 ? -18.446 -3.110 18.697 1.00 94.69 100 HIS A O 1
ATOM 814 N N . ASP A 1 101 ? -17.678 -2.814 16.589 1.00 94.44 101 ASP A N 1
ATOM 815 C CA . ASP A 1 101 ? -16.620 -3.802 16.657 1.00 94.44 101 ASP A CA 1
ATOM 816 C C . ASP A 1 101 ? -15.288 -3.126 17.006 1.00 94.44 101 ASP A C 1
ATOM 818 O O . ASP A 1 101 ? -15.033 -1.958 16.688 1.00 94.44 101 ASP A O 1
ATOM 822 N N . GLU A 1 102 ? -14.436 -3.845 17.734 1.00 95.25 102 GLU A N 1
ATOM 823 C CA . GLU A 1 102 ? -13.102 -3.366 18.085 1.00 95.25 102 GLU A CA 1
ATOM 824 C C . GLU A 1 102 ? -12.090 -3.893 17.064 1.00 95.25 102 GLU A C 1
ATOM 826 O O . GLU A 1 102 ? -11.806 -5.089 17.009 1.00 95.25 102 GLU A O 1
ATOM 831 N N . HIS A 1 103 ? -11.529 -2.984 16.268 1.00 95.44 103 HIS A N 1
ATOM 832 C CA . HIS A 1 103 ? -10.628 -3.315 15.165 1.00 95.44 103 HIS A CA 1
ATOM 833 C C . HIS A 1 103 ? -9.153 -3.253 15.571 1.00 95.44 103 HIS A C 1
ATOM 835 O O . HIS A 1 103 ? -8.713 -2.313 16.241 1.00 95.44 103 HIS A O 1
ATOM 841 N N . VAL A 1 104 ? -8.367 -4.227 15.107 1.00 96.50 104 VAL A N 1
ATOM 842 C CA . VAL A 1 104 ? -6.907 -4.260 15.261 1.00 96.50 104 VAL A CA 1
ATOM 843 C C . VAL A 1 104 ? -6.259 -4.315 13.885 1.00 96.50 104 VAL A C 1
ATOM 845 O O . VAL A 1 104 ? -6.299 -5.341 13.212 1.00 96.50 104 VAL A O 1
ATOM 848 N N . PHE A 1 105 ? -5.604 -3.225 13.492 1.00 96.19 105 PHE A N 1
ATOM 849 C CA . PHE A 1 105 ? -4.888 -3.148 12.222 1.00 96.19 105 PHE A CA 1
ATOM 850 C C . PHE A 1 105 ? -3.488 -3.753 12.333 1.00 96.19 105 PHE A C 1
ATOM 852 O O . PHE A 1 105 ? -2.689 -3.361 13.188 1.00 96.19 105 PHE A O 1
ATOM 859 N N . ILE A 1 106 ? -3.193 -4.710 11.459 1.00 96.56 106 ILE A N 1
ATOM 860 C CA . ILE A 1 106 ? -1.969 -5.506 11.470 1.00 96.56 106 ILE A CA 1
ATOM 861 C C . ILE A 1 106 ? -1.147 -5.165 10.232 1.00 96.56 106 ILE A C 1
ATOM 863 O O . ILE A 1 106 ? -1.595 -5.358 9.105 1.00 96.56 106 ILE A O 1
ATOM 867 N N . TYR A 1 107 ? 0.079 -4.706 10.469 1.00 96.06 107 TYR A N 1
ATOM 868 C CA . TYR A 1 107 ? 1.065 -4.364 9.447 1.00 96.06 107 TYR A CA 1
ATOM 869 C C . TYR A 1 107 ? 2.319 -5.227 9.609 1.00 96.06 107 TYR A C 1
ATOM 871 O O . TYR A 1 107 ? 2.622 -5.706 10.708 1.00 96.06 107 TYR A O 1
ATOM 879 N N . ASP A 1 108 ? 3.082 -5.384 8.529 1.00 95.31 108 ASP A N 1
ATOM 880 C CA . ASP A 1 108 ? 4.455 -5.875 8.613 1.00 95.31 108 ASP A CA 1
ATOM 881 C C . ASP A 1 108 ? 5.410 -4.783 9.153 1.00 95.31 108 ASP A C 1
ATOM 883 O O . ASP A 1 108 ? 5.019 -3.650 9.447 1.00 95.31 108 ASP A O 1
ATOM 887 N N . ASN A 1 109 ? 6.696 -5.110 9.285 1.00 94.31 109 ASN A N 1
ATOM 888 C CA . ASN A 1 109 ? 7.710 -4.188 9.801 1.00 94.31 109 ASN A CA 1
ATOM 889 C C . ASN A 1 109 ? 8.419 -3.359 8.712 1.00 94.31 109 ASN A C 1
ATOM 891 O O . ASN A 1 109 ? 9.537 -2.883 8.951 1.00 94.31 109 ASN A O 1
ATOM 895 N N . ALA A 1 110 ? 7.819 -3.187 7.527 1.00 92.44 110 ALA A N 1
ATOM 896 C CA . ALA A 1 110 ? 8.404 -2.372 6.474 1.00 92.44 110 ALA A CA 1
ATOM 897 C C . ALA A 1 110 ? 8.724 -0.957 6.985 1.00 92.44 110 ALA A C 1
ATOM 899 O O . ALA A 1 110 ? 7.961 -0.331 7.716 1.00 92.44 110 ALA A O 1
ATOM 900 N N . THR A 1 111 ? 9.877 -0.412 6.583 1.00 91.12 111 THR A N 1
ATOM 901 C CA . THR A 1 111 ? 10.363 0.872 7.132 1.00 91.12 111 THR A CA 1
ATOM 902 C C . THR A 1 111 ? 9.448 2.066 6.853 1.00 91.12 111 THR A C 1
ATOM 904 O O . THR A 1 111 ? 9.533 3.064 7.564 1.00 91.12 111 THR A O 1
ATOM 907 N N . ILE A 1 112 ? 8.578 1.968 5.844 1.00 89.31 112 ILE A N 1
ATOM 908 C CA . ILE A 1 112 ? 7.560 2.977 5.536 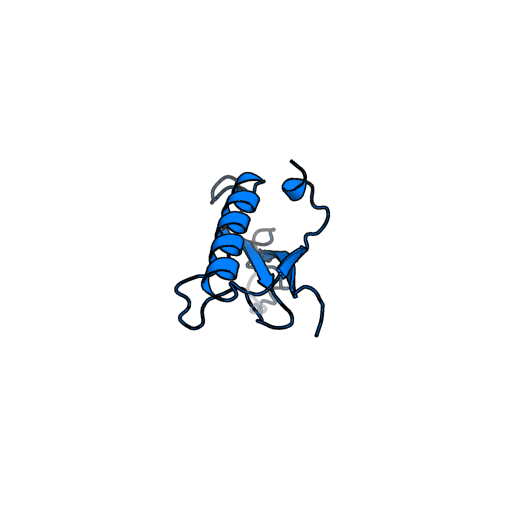1.00 89.31 112 ILE A CA 1
ATOM 909 C C . ILE A 1 112 ? 6.436 3.021 6.586 1.00 89.31 112 ILE A C 1
ATOM 911 O O . ILE A 1 112 ? 5.813 4.065 6.735 1.00 89.31 112 ILE A O 1
ATOM 915 N N . HIS A 1 113 ? 6.233 1.949 7.363 1.00 88.38 113 HIS A N 1
ATOM 916 C CA . HIS A 1 113 ? 5.267 1.885 8.469 1.00 88.38 113 HIS A CA 1
ATOM 917 C C . HIS A 1 113 ? 5.805 2.485 9.781 1.00 88.38 113 HIS A C 1
ATOM 919 O O . HIS A 1 113 ? 5.040 2.719 10.709 1.00 88.38 113 HIS A O 1
ATOM 925 N N . LEU A 1 114 ? 7.123 2.706 9.890 1.00 79.44 114 LEU A N 1
ATOM 926 C CA . LEU A 1 114 ? 7.793 3.099 11.141 1.00 79.44 114 LEU A CA 1
ATOM 927 C C . LEU A 1 114 ? 8.195 4.579 11.216 1.00 79.44 114 LEU A C 1
ATOM 929 O O . LEU A 1 114 ? 8.770 4.992 12.225 1.00 79.44 114 LEU A O 1
ATOM 933 N N . LYS A 1 115 ? 8.015 5.337 10.136 1.00 60.12 115 LYS A N 1
ATOM 934 C CA . LYS A 1 115 ? 8.528 6.708 10.004 1.00 60.12 115 LYS A CA 1
ATOM 935 C C . LYS A 1 115 ? 7.446 7.761 10.108 1.00 60.12 115 LYS A C 1
ATOM 937 O O . LYS A 1 115 ? 6.266 7.381 10.011 1.00 60.12 115 LYS A O 1
#

Sequence (115 aa):
MCIFDPDFHDLVIFYANDHRCHAWYHKDDPAKPYAKGEGASLMVAHVISPDYGWLESHDGSLSARHIIRPGKNHDGYFTNTDILDQFQDMVTIVKTLYPHDEHVFIYDNATIHLK

Secondary structure (DSSP, 8-state):
--SSEEEEEEEEEEETT-S-------TTS--PPPPSS--SEEEEEEEEETTTEESB-TTSSSB--EEE--BTTTTB---HHHHHHHHHHHHHHHHHH-TTS-EEEE----GGG--

Foldseek 3Di:
DDLAWEKEKDKDKAFPQPDPPDDDDDPPDDPDDDDDDSHWMKMKIFIQTPVPGTLADPVRPAHLIDMFGDDPPGRHDDALVNVVVSVVSSVVSCCVPPVPGHYDYDDDPPVRVVD